Protein AF-Q8C7X7-F1 (afdb_monomer_lite)

Radius of gyration: 22.53 Å; chains: 1; bounding box: 58×44×64 Å

Secondary structure (DSSP, 8-state):
------S-HHHHHHHHTT-TTHHHHHHHHHHHHSSB--HHHHHHHHHHSPPPHHHHHHHHHHHTTSS-SBGGGHHHHHHHHHHHHHHHHHHHHHTTS--TTS-HHHHHHHHHHHHTT-PPPPTT---------------STTHHHHHHHHHHHHHHHHHTT--

pLDDT: mean 72.68, std 20.56, range [31.47, 93.62]

Organism: Mus musculus (NCBI:txid10090)

InterPro domains:
  IP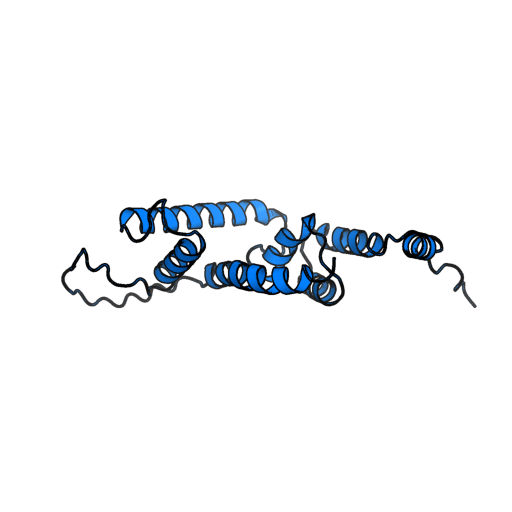R035969 Rab-GAP-TBC domain superfamily [SSF47923] (30-89)
  IPR039842 TBC1 domain family member 7 [PTHR13530] (1-134)
  IPR043039 TBC1 domain family member 7, domain 2 [G3DSA:1.10.8.680] (80-152)

Foldseek 3Di:
DDDPPPPPPPCVVCVVVVNPCPVLVVVVVVQVPDQFRPLVVLVVSVVVDPDDPVCVVVSLCDNLVQAHRGPVCRVVSVVVVVVLLVVLLVVCVVVPVDDPPDDPVVSLVQSVCVLCVNRDPDPVDPDDDDDDPPPPPPDPSCVSVVVCVVVVVVVVVVVVVPD

Sequence (163 aa):
MTDDSQRNFRSVYYEKVGFRGVEEKKSLEILLKDDRLDIEKLCTFSQRFPLPSMYRALVWKALLGILPPHHDTHSQVMAYRKDQYHDILHALTVVRFISDATPQAEVYLRMYQLESGKLPRSPSFPLVSDHSHLTFNSTPFLRITLCLLMCLQRRVWINCRSS

Structure (mmCIF, N/CA/C/O backbone):
data_AF-Q8C7X7-F1
#
_entry.id   AF-Q8C7X7-F1
#
loop_
_atom_site.group_PDB
_atom_site.id
_atom_site.type_symbol
_atom_site.label_atom_id
_atom_site.label_alt_id
_atom_site.label_comp_id
_atom_site.label_asym_id
_atom_site.label_entity_id
_atom_site.label_seq_id
_atom_site.pdbx_PDB_ins_code
_atom_site.Cartn_x
_atom_site.Cartn_y
_atom_site.Cartn_z
_atom_site.occupancy
_atom_site.B_iso_or_equiv
_atom_site.auth_seq_id
_atom_site.auth_comp_id
_atom_site.auth_asym_id
_atom_site.auth_atom_id
_atom_site.pdbx_PDB_model_num
ATOM 1 N N . MET A 1 1 ? 38.047 4.931 -31.686 1.00 38.97 1 MET A N 1
ATOM 2 C CA . MET A 1 1 ? 37.639 5.211 -30.294 1.00 38.97 1 MET A CA 1
ATOM 3 C C . MET A 1 1 ? 36.249 5.812 -30.360 1.00 38.97 1 MET A C 1
ATOM 5 O O . MET A 1 1 ? 36.069 6.837 -30.999 1.00 38.97 1 MET A O 1
ATOM 9 N N . THR A 1 2 ? 35.276 5.046 -29.890 1.00 40.16 2 THR A N 1
ATOM 10 C CA . THR A 1 2 ? 33.831 5.168 -30.119 1.00 40.16 2 THR A CA 1
ATOM 11 C C . THR A 1 2 ? 33.184 6.279 -29.290 1.00 40.16 2 THR A C 1
ATOM 13 O O . THR A 1 2 ? 33.282 6.259 -28.073 1.00 40.16 2 THR A O 1
ATOM 16 N N . ASP A 1 3 ? 32.539 7.206 -30.002 1.00 44.78 3 ASP A N 1
ATOM 17 C CA . ASP A 1 3 ? 31.307 7.950 -29.689 1.00 44.78 3 ASP A CA 1
ATOM 18 C C . ASP A 1 3 ? 30.912 8.160 -28.207 1.00 44.78 3 ASP A C 1
ATOM 20 O O . ASP A 1 3 ? 30.027 7.494 -27.681 1.00 44.78 3 ASP A O 1
ATOM 24 N N . ASP A 1 4 ? 31.507 9.168 -27.562 1.00 47.69 4 ASP A N 1
ATOM 25 C CA . ASP A 1 4 ? 31.011 9.772 -26.309 1.00 47.69 4 ASP A CA 1
ATOM 26 C C . ASP A 1 4 ? 30.093 10.996 -26.576 1.00 47.69 4 ASP A C 1
ATOM 28 O O . ASP A 1 4 ? 29.827 11.805 -25.681 1.00 47.69 4 ASP A O 1
ATOM 32 N N . SER A 1 5 ? 29.599 11.178 -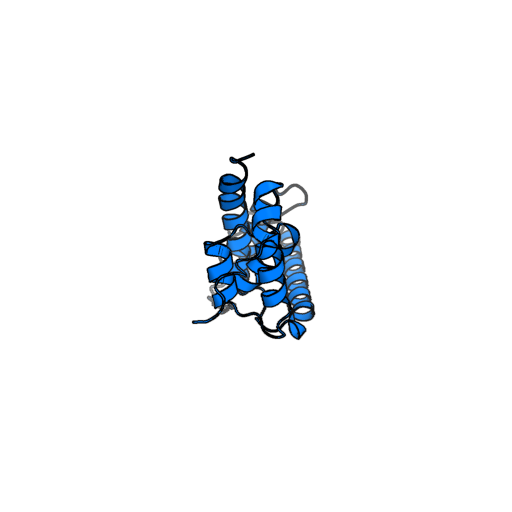27.812 1.00 50.97 5 SER A N 1
ATOM 33 C CA . SER A 1 5 ? 28.867 12.391 -28.228 1.00 50.97 5 SER A CA 1
ATOM 34 C C . SER A 1 5 ? 27.354 12.341 -27.960 1.00 50.97 5 SER A C 1
ATOM 36 O O . SER A 1 5 ? 26.652 13.341 -28.111 1.00 50.97 5 SER A O 1
ATOM 38 N N . GLN A 1 6 ? 26.830 11.208 -27.486 1.00 50.66 6 GLN A N 1
ATOM 39 C CA . GLN A 1 6 ? 25.411 11.034 -27.156 1.00 50.66 6 GLN A CA 1
ATOM 40 C C . GLN A 1 6 ? 25.102 11.071 -25.651 1.00 50.66 6 GLN A C 1
ATOM 42 O O . GLN A 1 6 ? 24.207 10.372 -25.173 1.00 50.66 6 GLN A O 1
ATOM 47 N N . ARG A 1 7 ? 25.755 11.932 -24.861 1.00 52.31 7 ARG A N 1
ATOM 48 C CA . ARG A 1 7 ? 25.170 12.323 -23.561 1.00 52.31 7 ARG A CA 1
ATOM 49 C C . ARG A 1 7 ? 23.948 13.208 -23.814 1.00 52.31 7 ARG A C 1
ATOM 51 O O . ARG A 1 7 ? 24.045 14.427 -23.806 1.00 52.31 7 ARG A O 1
ATOM 58 N N . ASN A 1 8 ? 22.829 12.547 -24.124 1.00 58.84 8 ASN A N 1
ATOM 59 C CA . ASN A 1 8 ? 21.456 13.036 -24.251 1.00 58.84 8 ASN A CA 1
ATOM 60 C C . ASN A 1 8 ? 21.324 14.572 -24.292 1.00 58.84 8 ASN A C 1
ATOM 62 O O . ASN A 1 8 ? 20.989 15.206 -23.297 1.00 58.84 8 ASN A O 1
ATOM 66 N N . PHE A 1 9 ? 21.448 15.187 -25.474 1.00 63.44 9 PHE A N 1
ATOM 67 C CA . PHE A 1 9 ? 21.027 16.587 -25.693 1.00 63.44 9 PHE A CA 1
ATOM 68 C C . PHE A 1 9 ? 19.622 16.869 -25.130 1.00 63.44 9 PHE A C 1
ATOM 70 O O . PHE A 1 9 ? 19.304 17.976 -24.697 1.00 63.44 9 PHE A O 1
ATOM 77 N N . ARG A 1 10 ? 18.787 15.825 -25.101 1.00 59.53 10 ARG A N 1
ATOM 78 C CA . ARG A 1 10 ? 17.443 15.828 -24.541 1.00 59.53 10 ARG A CA 1
ATOM 79 C C . ARG A 1 10 ? 17.408 15.978 -23.012 1.00 59.53 10 ARG A C 1
ATOM 81 O O . ARG A 1 10 ? 16.549 16.710 -22.526 1.00 59.53 10 ARG A O 1
ATOM 88 N N . SER A 1 11 ? 18.317 15.345 -22.266 1.00 59.97 11 SER A N 1
ATOM 89 C CA . SER A 1 11 ? 18.385 15.481 -20.802 1.00 59.97 11 SER A CA 1
ATOM 90 C C . SER A 1 11 ? 18.878 16.876 -20.416 1.00 59.97 11 SER A C 1
ATOM 92 O O . SER A 1 11 ? 18.266 17.530 -19.575 1.00 59.97 11 SER A O 1
ATOM 94 N N . VAL A 1 12 ? 19.878 17.394 -21.140 1.00 63.97 12 VAL A N 1
ATOM 95 C CA . VAL A 1 12 ? 20.395 18.767 -20.986 1.00 63.97 12 VAL A CA 1
ATOM 96 C C . VAL A 1 12 ? 19.312 19.815 -21.262 1.00 63.97 12 VAL A C 1
ATOM 98 O O . VAL A 1 12 ? 19.222 20.816 -20.551 1.00 63.97 12 VAL A O 1
ATOM 101 N N . TYR A 1 13 ? 18.468 19.601 -22.277 1.00 67.31 13 TYR A N 1
ATOM 102 C CA . TYR A 1 13 ? 17.327 20.479 -22.545 1.00 67.31 13 TYR A CA 1
ATOM 103 C C . TYR A 1 13 ? 16.321 20.457 -21.390 1.00 67.31 13 TYR A C 1
ATOM 105 O O . TYR A 1 13 ? 15.964 21.523 -20.895 1.00 67.31 13 TYR A O 1
ATOM 113 N N . TYR A 1 14 ? 15.910 19.276 -20.913 1.00 64.50 14 TYR A N 1
ATOM 114 C CA . TYR A 1 14 ? 14.966 19.167 -19.795 1.00 64.50 14 TYR A CA 1
ATOM 115 C C . TYR A 1 14 ? 15.504 19.755 -18.492 1.00 64.50 14 TYR A C 1
ATOM 117 O O . TYR A 1 14 ? 14.750 20.402 -17.767 1.00 64.50 14 TYR A O 1
ATOM 125 N N . GLU A 1 15 ? 16.799 19.614 -18.225 1.00 63.41 15 GLU A N 1
ATOM 126 C CA . GLU A 1 15 ? 17.441 20.234 -17.069 1.00 63.41 15 GLU A CA 1
ATOM 127 C C . GLU A 1 15 ? 17.454 21.768 -17.177 1.00 63.41 15 GLU A C 1
ATOM 129 O O . GLU A 1 15 ? 17.123 22.452 -16.204 1.00 63.41 15 GLU A O 1
ATOM 134 N N . LYS A 1 16 ? 17.739 22.312 -18.371 1.00 64.12 16 LYS A N 1
ATOM 135 C CA . LYS A 1 16 ? 17.687 23.759 -18.647 1.00 64.12 16 LYS A CA 1
ATOM 136 C C . LYS A 1 16 ? 16.272 24.335 -18.599 1.00 64.12 16 LYS A C 1
ATOM 138 O O . LYS A 1 16 ? 16.116 25.476 -18.176 1.00 64.12 16 LYS A O 1
ATOM 143 N N . VAL A 1 17 ? 15.252 23.574 -19.005 1.00 61.88 17 VAL A N 1
ATOM 144 C CA . VAL A 1 17 ? 13.843 24.013 -18.956 1.00 61.88 17 VAL A CA 1
ATOM 145 C C . VAL A 1 17 ? 13.138 23.680 -17.630 1.00 61.88 17 VAL A C 1
ATOM 147 O O . VAL A 1 17 ? 11.930 23.868 -17.521 1.00 61.88 17 VAL A O 1
ATOM 150 N N . GLY A 1 18 ? 13.868 23.201 -16.613 1.00 56.06 18 GLY A N 1
ATOM 151 C CA . GLY A 1 18 ? 13.346 22.983 -15.254 1.00 56.06 18 GLY A CA 1
ATOM 152 C C . GLY A 1 18 ? 12.628 21.645 -15.016 1.00 56.06 18 GLY A C 1
ATOM 153 O O . GLY A 1 18 ? 12.105 21.410 -13.930 1.00 56.06 18 GLY A O 1
ATOM 154 N N . PHE A 1 19 ? 12.635 20.728 -15.983 1.00 55.22 19 PHE A N 1
ATOM 155 C CA . PHE A 1 19 ? 12.025 19.398 -15.891 1.00 55.22 19 PHE A CA 1
ATOM 156 C C . PHE A 1 19 ? 13.023 18.332 -15.391 1.00 55.22 19 PHE A C 1
ATOM 158 O O . PHE A 1 19 ? 13.336 17.373 -16.095 1.00 55.22 19 PHE A O 1
ATOM 165 N N . ARG A 1 20 ? 13.492 18.454 -14.142 1.00 61.28 20 ARG A N 1
ATOM 166 C CA . ARG A 1 20 ? 14.436 17.513 -13.483 1.00 61.28 20 ARG A CA 1
ATOM 167 C C . ARG A 1 20 ? 13.803 16.184 -13.004 1.00 61.28 20 ARG A C 1
ATOM 169 O O . ARG A 1 20 ? 14.137 15.701 -11.934 1.00 61.28 20 ARG A O 1
ATOM 176 N N . GLY A 1 21 ? 12.802 15.665 -13.716 1.00 66.12 21 GLY A N 1
ATOM 177 C CA . GLY A 1 21 ? 11.983 14.528 -13.245 1.00 66.12 21 GLY A CA 1
ATOM 178 C C . GLY A 1 21 ? 11.506 13.557 -14.330 1.00 66.12 21 GLY A C 1
ATOM 179 O O . GLY A 1 21 ? 10.841 12.556 -14.042 1.00 66.12 21 GLY A O 1
ATOM 180 N N . VAL A 1 22 ? 11.748 13.889 -15.602 1.00 70.69 22 VAL A N 1
ATOM 181 C CA . VAL A 1 22 ? 11.149 13.181 -16.745 1.00 70.69 22 VAL A CA 1
ATOM 182 C C . VAL A 1 22 ? 11.839 11.842 -16.993 1.00 70.69 22 VAL A C 1
ATOM 184 O O . VAL A 1 22 ? 11.178 10.882 -17.393 1.00 70.69 22 VAL A O 1
ATOM 187 N N . GLU A 1 23 ? 13.144 11.752 -16.750 1.00 75.44 23 GLU A N 1
ATOM 188 C CA . GLU A 1 23 ? 13.901 10.509 -16.929 1.00 75.44 23 GLU A CA 1
ATOM 189 C C . GLU A 1 23 ? 13.715 9.567 -15.735 1.00 75.44 23 GLU A C 1
ATOM 191 O O . GLU A 1 23 ? 13.546 8.359 -15.923 1.00 75.44 23 GLU A O 1
ATOM 196 N N . GLU A 1 24 ? 13.615 10.111 -14.522 1.00 82.62 24 GLU A N 1
ATOM 197 C CA . GLU A 1 24 ? 13.322 9.365 -13.297 1.00 82.62 24 GLU A CA 1
ATOM 198 C C . GLU A 1 24 ? 11.943 8.708 -13.375 1.00 82.62 24 GLU A C 1
ATOM 200 O O . GLU A 1 24 ? 11.804 7.515 -13.093 1.00 82.62 24 GLU A O 1
ATOM 205 N N . LYS A 1 25 ? 10.923 9.455 -13.823 1.00 83.31 25 LYS A N 1
ATOM 206 C CA . LYS A 1 25 ? 9.570 8.916 -14.010 1.00 83.31 25 LYS A CA 1
ATOM 207 C C . LYS A 1 25 ? 9.556 7.759 -15.011 1.00 83.31 25 LYS A C 1
ATOM 209 O O . LYS A 1 25 ? 8.964 6.724 -14.718 1.00 83.31 25 LYS A O 1
ATOM 214 N N . LYS A 1 26 ? 10.217 7.912 -16.162 1.00 85.25 26 LYS A N 1
ATOM 215 C CA . LYS A 1 26 ? 10.295 6.851 -17.181 1.00 85.25 26 LYS A CA 1
ATOM 216 C C . LYS A 1 26 ? 11.019 5.615 -16.656 1.00 85.25 26 LYS A C 1
ATOM 218 O O . LYS A 1 26 ? 10.568 4.502 -16.893 1.00 85.25 26 LYS A O 1
ATOM 223 N N . SER A 1 27 ? 12.109 5.816 -15.920 1.00 85.81 27 SER A N 1
ATOM 224 C CA . SER A 1 27 ? 12.883 4.725 -15.320 1.00 85.81 27 SER A CA 1
ATOM 225 C C . SER A 1 27 ? 12.048 3.935 -14.310 1.00 85.81 27 SER A C 1
ATOM 227 O O . SER A 1 27 ? 12.063 2.707 -14.325 1.00 85.81 27 SER A O 1
ATOM 229 N N . LEU A 1 28 ? 11.256 4.624 -13.482 1.00 89.75 28 LEU A N 1
ATOM 230 C CA . LEU A 1 28 ? 10.316 3.974 -12.570 1.00 89.75 28 LEU A CA 1
ATOM 231 C C . LEU A 1 28 ? 9.204 3.228 -13.318 1.00 89.75 28 LEU A C 1
ATOM 233 O O . LEU A 1 28 ? 8.855 2.118 -12.938 1.00 89.75 28 LEU A O 1
ATOM 237 N N . GLU A 1 29 ? 8.653 3.809 -14.384 1.00 90.12 29 GLU A N 1
ATOM 238 C CA . GLU A 1 29 ? 7.622 3.154 -15.200 1.00 90.12 29 GLU A CA 1
ATOM 239 C C . GLU A 1 29 ? 8.120 1.872 -15.864 1.00 90.12 29 GLU A C 1
ATOM 241 O O . GLU A 1 29 ? 7.342 0.939 -16.018 1.00 90.12 29 GLU A O 1
ATOM 246 N N . ILE A 1 30 ? 9.401 1.805 -16.229 1.00 89.19 30 ILE A N 1
ATOM 247 C CA . ILE A 1 30 ? 10.016 0.575 -16.736 1.00 89.19 30 ILE A CA 1
ATOM 248 C C . ILE A 1 30 ? 10.035 -0.491 -15.633 1.00 89.19 30 ILE A C 1
ATOM 250 O O . ILE A 1 30 ? 9.541 -1.587 -15.862 1.00 89.19 30 ILE A O 1
ATOM 254 N N . LEU A 1 31 ? 10.491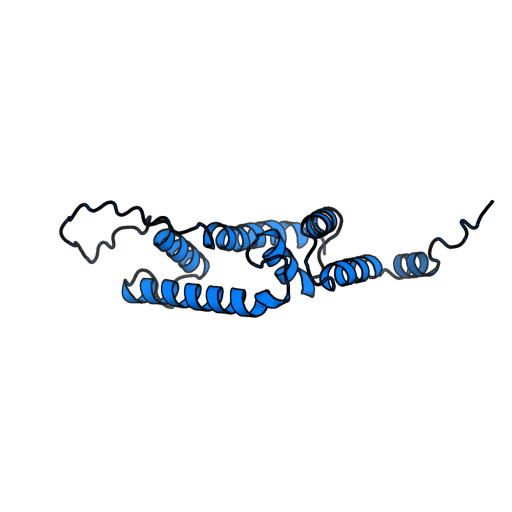 -0.150 -14.421 1.00 88.19 31 LEU A N 1
ATOM 255 C CA . LEU A 1 31 ? 10.506 -1.081 -13.279 1.00 88.19 31 LEU A CA 1
ATOM 256 C C . LEU A 1 31 ? 9.109 -1.576 -12.873 1.00 88.19 31 LEU A C 1
ATOM 258 O O . LEU A 1 31 ? 8.974 -2.669 -12.334 1.00 88.19 31 LEU A O 1
ATOM 262 N N . LEU A 1 32 ? 8.075 -0.757 -13.081 1.00 88.69 32 LEU A N 1
ATOM 263 C CA . LEU A 1 32 ? 6.691 -1.095 -12.736 1.00 88.69 32 LEU A CA 1
ATOM 264 C C . LEU A 1 32 ? 5.964 -1.898 -13.822 1.00 88.69 32 LEU A C 1
ATOM 266 O O . LEU A 1 32 ? 4.885 -2.417 -13.547 1.00 88.69 32 LEU A O 1
ATOM 270 N N . LYS A 1 33 ? 6.503 -1.957 -15.045 1.00 88.81 33 LYS A N 1
ATOM 271 C CA . LYS A 1 33 ? 5.925 -2.728 -16.157 1.00 88.81 33 LYS A CA 1
ATOM 272 C C . LYS A 1 33 ? 6.322 -4.200 -16.137 1.00 88.81 33 LYS A C 1
ATOM 274 O O . LYS A 1 33 ? 5.674 -4.982 -16.822 1.00 88.81 33 LYS A O 1
ATOM 279 N N . ASP A 1 34 ? 7.367 -4.557 -15.398 1.00 87.62 34 ASP A N 1
ATOM 280 C CA . ASP A 1 34 ? 7.798 -5.944 -15.266 1.00 87.62 34 ASP A CA 1
ATOM 281 C C . ASP A 1 34 ? 6.723 -6.778 -14.551 1.00 87.62 34 ASP A C 1
ATOM 283 O O . ASP A 1 34 ? 6.138 -6.344 -13.555 1.00 87.62 34 ASP A O 1
ATOM 287 N N . ASP A 1 35 ? 6.496 -8.009 -15.023 1.00 83.31 35 ASP A N 1
ATOM 288 C CA . ASP A 1 35 ? 5.472 -8.899 -14.456 1.00 83.31 35 ASP A CA 1
ATOM 289 C C . ASP A 1 35 ? 5.707 -9.196 -12.965 1.00 83.31 35 ASP A C 1
ATOM 291 O O . ASP A 1 35 ? 4.765 -9.420 -12.194 1.00 83.31 35 ASP A O 1
ATOM 295 N N . ARG A 1 36 ? 6.982 -9.195 -12.566 1.00 89.50 36 ARG A N 1
ATOM 296 C CA . ARG A 1 36 ? 7.444 -9.310 -11.186 1.00 89.50 36 ARG A CA 1
ATOM 297 C C . ARG A 1 36 ? 8.195 -8.045 -10.801 1.00 89.50 36 ARG A C 1
ATOM 299 O O . ARG A 1 36 ? 9.219 -7.726 -11.398 1.00 89.50 36 ARG A O 1
ATOM 306 N N . LEU A 1 37 ? 7.729 -7.381 -9.751 1.00 90.31 37 LEU A N 1
ATOM 307 C CA . LEU A 1 37 ? 8.372 -6.197 -9.202 1.00 90.31 37 LEU A CA 1
ATOM 308 C C . LEU A 1 37 ? 9.721 -6.547 -8.572 1.00 90.31 37 LEU A C 1
ATOM 310 O O . LEU A 1 37 ? 9.802 -7.309 -7.605 1.00 90.31 37 LEU A O 1
ATOM 314 N N . ASP A 1 38 ? 10.776 -5.921 -9.082 1.00 91.31 38 ASP A N 1
ATOM 315 C CA . ASP A 1 38 ? 12.111 -5.985 -8.501 1.00 91.31 38 ASP A CA 1
ATOM 316 C C . ASP A 1 38 ? 12.188 -5.062 -7.271 1.00 91.31 38 ASP A C 1
ATOM 318 O O . ASP A 1 38 ? 12.428 -3.852 -7.361 1.00 91.31 38 ASP A O 1
ATOM 322 N N . ILE A 1 39 ? 11.918 -5.645 -6.100 1.00 90.75 39 ILE A N 1
ATOM 323 C CA . ILE A 1 39 ? 11.857 -4.934 -4.816 1.00 90.75 39 ILE A CA 1
ATOM 324 C C . ILE A 1 39 ? 13.197 -4.260 -4.483 1.00 90.75 39 ILE A C 1
ATOM 326 O O . ILE A 1 39 ? 13.203 -3.152 -3.940 1.00 90.75 39 ILE A O 1
ATOM 330 N N . GLU A 1 40 ? 14.324 -4.880 -4.840 1.00 90.06 40 GLU A N 1
ATOM 331 C CA . GLU A 1 40 ? 15.657 -4.323 -4.595 1.00 90.06 40 GLU A CA 1
ATOM 332 C C . GLU A 1 40 ? 15.881 -3.066 -5.436 1.00 90.06 40 GLU A C 1
ATOM 334 O O . GLU A 1 40 ? 16.210 -2.008 -4.886 1.00 90.06 40 GLU A O 1
ATOM 339 N N . LYS A 1 41 ? 15.594 -3.126 -6.743 1.00 90.56 41 LYS A N 1
ATOM 340 C CA . LYS A 1 41 ? 15.695 -1.950 -7.623 1.00 90.56 41 LYS A CA 1
ATOM 341 C C . LYS A 1 41 ? 14.740 -0.834 -7.211 1.00 90.56 41 LYS A C 1
ATOM 343 O O . LYS A 1 41 ? 15.138 0.333 -7.216 1.00 90.56 41 LYS A O 1
ATOM 348 N N . LEU A 1 42 ? 13.508 -1.161 -6.812 1.00 90.31 42 LEU A N 1
ATOM 349 C CA . LEU A 1 42 ? 12.547 -0.174 -6.300 1.00 90.31 42 LEU A CA 1
ATOM 350 C C . LEU A 1 42 ? 13.032 0.481 -5.000 1.00 90.31 42 LEU A C 1
ATOM 352 O O . LEU A 1 42 ? 12.825 1.684 -4.801 1.00 90.31 42 LEU A O 1
ATOM 356 N N . CYS A 1 43 ? 13.701 -0.277 -4.129 1.00 91.69 43 CYS A N 1
ATOM 357 C CA . CYS A 1 43 ? 14.304 0.245 -2.908 1.00 91.69 43 CYS A CA 1
ATOM 358 C C . CYS A 1 43 ? 15.451 1.210 -3.239 1.00 91.69 43 CYS A C 1
ATOM 360 O O . CYS A 1 43 ? 15.435 2.356 -2.782 1.00 91.69 43 CYS A O 1
ATOM 362 N N . THR A 1 44 ? 16.387 0.807 -4.106 1.00 89.62 44 THR A N 1
ATOM 363 C CA . THR A 1 44 ? 17.490 1.668 -4.568 1.00 89.62 44 THR A CA 1
ATOM 364 C C . THR A 1 44 ? 16.975 2.935 -5.253 1.00 89.62 44 THR A C 1
ATOM 366 O O . THR A 1 44 ? 17.477 4.029 -4.988 1.00 89.62 44 THR A O 1
ATOM 369 N N . PHE A 1 45 ? 15.938 2.821 -6.088 1.00 89.56 45 PHE A N 1
ATOM 370 C CA . PHE A 1 45 ? 15.295 3.970 -6.724 1.00 89.56 45 PHE A CA 1
ATOM 371 C C . PHE A 1 45 ? 14.704 4.925 -5.679 1.00 89.56 45 PHE A C 1
ATOM 373 O O . PHE A 1 45 ? 14.965 6.123 -5.729 1.00 89.56 45 PHE A O 1
ATOM 380 N N . SER A 1 46 ? 13.976 4.397 -4.690 1.00 90.31 46 SER A N 1
ATOM 381 C CA . SER A 1 46 ? 13.336 5.188 -3.624 1.00 90.31 46 SER A CA 1
ATOM 382 C C . SER A 1 46 ? 14.328 5.857 -2.667 1.00 90.31 46 SER A C 1
ATOM 384 O O . SER A 1 46 ? 13.967 6.812 -1.978 1.00 90.31 46 SER A O 1
ATOM 386 N N . GLN A 1 47 ? 15.556 5.340 -2.580 1.00 87.50 47 GLN A N 1
ATOM 387 C CA . GLN A 1 47 ? 16.651 5.955 -1.825 1.00 87.50 47 GLN A CA 1
ATOM 388 C C . GLN A 1 47 ? 17.327 7.084 -2.611 1.00 87.50 47 GLN A C 1
ATOM 390 O O . GLN A 1 47 ? 17.767 8.060 -2.010 1.00 87.50 47 GLN A O 1
ATOM 395 N N . ARG A 1 48 ? 17.415 6.952 -3.940 1.00 85.44 48 ARG A N 1
ATOM 396 C CA . ARG A 1 48 ? 18.100 7.912 -4.817 1.00 85.44 48 ARG A CA 1
ATOM 397 C C . ARG A 1 48 ? 17.214 9.064 -5.277 1.00 85.44 48 ARG A C 1
ATOM 399 O O . ARG A 1 48 ? 17.706 10.179 -5.411 1.00 85.44 48 ARG A O 1
ATOM 406 N N . PHE A 1 49 ? 15.935 8.798 -5.523 1.00 86.25 49 PHE A N 1
ATOM 407 C CA . PHE A 1 49 ? 15.026 9.741 -6.166 1.00 86.25 49 PHE A CA 1
ATOM 408 C C . PHE A 1 49 ? 13.707 9.877 -5.397 1.00 86.25 49 PHE A C 1
ATOM 410 O O . PHE A 1 49 ? 13.204 8.900 -4.829 1.00 86.25 49 PHE A O 1
ATOM 417 N N . PRO A 1 50 ? 13.089 11.072 -5.396 1.00 85.25 50 PRO A N 1
ATOM 418 C CA . PRO A 1 50 ? 11.747 11.234 -4.863 1.00 85.25 50 PRO A CA 1
ATOM 419 C C . PRO A 1 50 ? 10.736 10.483 -5.739 1.00 85.25 50 PRO A C 1
ATOM 421 O O . PRO A 1 50 ? 10.669 10.666 -6.953 1.00 85.25 50 PRO A O 1
ATOM 424 N N . LEU A 1 51 ? 9.898 9.653 -5.114 1.00 86.69 51 LEU A N 1
ATOM 425 C CA . LEU A 1 51 ? 8.847 8.929 -5.831 1.00 86.69 51 LEU A CA 1
ATOM 426 C C . LEU A 1 51 ? 7.787 9.898 -6.381 1.00 86.69 51 LEU A C 1
ATOM 428 O O . LEU A 1 51 ? 7.280 10.714 -5.602 1.00 86.69 51 LEU A O 1
ATOM 432 N N . PRO A 1 52 ? 7.371 9.778 -7.656 1.00 88.44 52 PRO A N 1
ATOM 433 C CA . PRO A 1 52 ? 6.231 10.514 -8.194 1.00 88.44 52 PRO A CA 1
ATOM 434 C C . PRO A 1 52 ? 4.952 10.242 -7.393 1.00 88.44 52 PRO A C 1
ATOM 436 O O . PRO A 1 52 ? 4.673 9.098 -7.024 1.00 88.44 52 PRO A O 1
ATOM 439 N N . SER A 1 53 ? 4.136 11.275 -7.158 1.00 86.00 53 SER A N 1
ATOM 440 C CA . SER A 1 53 ? 2.940 11.168 -6.304 1.00 86.00 53 SER A CA 1
ATOM 441 C C . SER A 1 53 ? 1.956 10.083 -6.746 1.00 86.00 53 SER A C 1
ATOM 443 O O . SER A 1 53 ? 1.419 9.385 -5.892 1.00 86.00 53 SER A O 1
ATOM 445 N N . MET A 1 54 ? 1.791 9.879 -8.057 1.00 88.75 54 MET A N 1
ATOM 446 C CA . MET A 1 54 ? 0.921 8.835 -8.616 1.00 88.75 54 MET A CA 1
ATOM 447 C C . MET A 1 54 ? 1.370 7.403 -8.273 1.00 88.75 54 MET A C 1
ATOM 449 O O . MET A 1 54 ? 0.531 6.534 -8.059 1.00 88.75 54 MET A O 1
ATOM 453 N N . TYR A 1 55 ? 2.681 7.152 -8.171 1.00 89.88 55 TYR A N 1
ATOM 454 C CA . TYR A 1 55 ? 3.236 5.812 -7.935 1.00 89.88 55 TYR A CA 1
ATOM 455 C C . TYR A 1 55 ? 3.590 5.556 -6.470 1.00 89.88 55 TYR A C 1
ATOM 457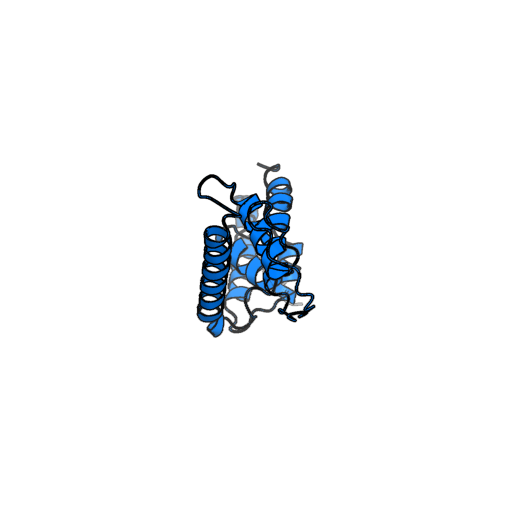 O O . TYR A 1 55 ? 3.806 4.410 -6.077 1.00 89.88 55 TYR A O 1
ATOM 465 N N . ARG A 1 56 ? 3.616 6.601 -5.634 1.00 90.19 56 ARG A N 1
ATOM 466 C CA . ARG A 1 56 ? 4.051 6.516 -4.233 1.00 90.19 56 ARG A CA 1
ATOM 467 C C . ARG A 1 56 ? 3.291 5.449 -3.442 1.00 90.19 56 ARG A C 1
ATOM 469 O O . ARG A 1 56 ? 3.915 4.648 -2.755 1.00 90.19 56 ARG A O 1
ATOM 476 N N . ALA A 1 57 ? 1.964 5.400 -3.575 1.00 89.12 57 ALA A N 1
ATOM 477 C CA . ALA A 1 57 ? 1.143 4.413 -2.876 1.00 89.12 57 ALA A CA 1
ATOM 478 C C . ALA A 1 57 ? 1.418 2.975 -3.349 1.00 89.12 57 ALA A C 1
ATOM 480 O O . ALA A 1 57 ? 1.469 2.063 -2.530 1.00 89.12 57 ALA A O 1
ATOM 481 N N . LEU A 1 58 ? 1.609 2.760 -4.654 1.00 90.00 58 LEU A N 1
ATOM 482 C CA . LEU A 1 58 ? 1.905 1.437 -5.209 1.00 90.00 58 LEU A CA 1
ATOM 483 C C . LEU A 1 58 ? 3.275 0.936 -4.739 1.00 90.00 58 LEU A C 1
ATOM 485 O O . LEU A 1 58 ? 3.370 -0.154 -4.178 1.00 90.00 58 LEU A O 1
ATOM 489 N N . VAL A 1 59 ? 4.309 1.765 -4.897 1.00 91.50 59 VAL A N 1
ATOM 490 C CA . VAL A 1 59 ? 5.688 1.419 -4.529 1.00 91.50 59 VAL A CA 1
ATOM 491 C C . VAL A 1 59 ? 5.796 1.143 -3.032 1.00 91.50 59 VAL A C 1
ATOM 493 O O . VAL A 1 59 ? 6.411 0.158 -2.640 1.00 91.50 59 VAL A O 1
ATOM 496 N N . TRP A 1 60 ? 5.160 1.948 -2.176 1.00 92.25 60 TRP A N 1
ATOM 497 C CA . TRP A 1 60 ? 5.198 1.697 -0.732 1.00 92.25 60 TRP A CA 1
ATOM 498 C C . TRP A 1 60 ? 4.438 0.439 -0.332 1.00 92.25 60 TRP A C 1
ATOM 500 O O . TRP A 1 60 ? 4.920 -0.290 0.528 1.00 92.25 60 TRP A O 1
ATOM 510 N N . LYS A 1 61 ? 3.309 0.125 -0.977 1.00 89.19 61 LYS A N 1
ATOM 511 C CA . LYS A 1 61 ? 2.628 -1.156 -0.747 1.00 89.19 61 LYS A CA 1
ATOM 512 C C . LYS A 1 61 ? 3.515 -2.354 -1.108 1.00 89.19 61 LYS A C 1
ATOM 514 O O . LYS A 1 61 ? 3.515 -3.330 -0.363 1.00 89.19 61 LYS A O 1
ATOM 519 N N . ALA A 1 62 ? 4.279 -2.274 -2.198 1.00 90.19 62 ALA A N 1
ATOM 520 C CA . ALA A 1 62 ? 5.213 -3.329 -2.597 1.00 90.19 62 ALA A CA 1
ATOM 521 C C . ALA A 1 62 ? 6.421 -3.429 -1.645 1.00 90.19 62 ALA A C 1
ATOM 523 O O . ALA A 1 62 ? 6.690 -4.499 -1.111 1.00 90.19 62 ALA A O 1
ATOM 524 N N . LEU A 1 63 ? 7.101 -2.311 -1.355 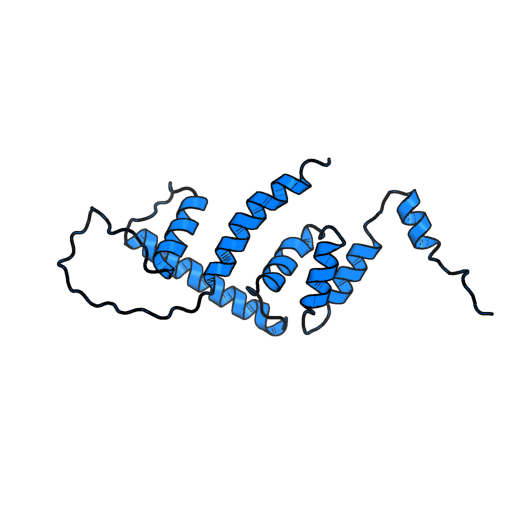1.00 89.38 63 LEU A N 1
ATOM 525 C CA . LEU A 1 63 ? 8.279 -2.278 -0.470 1.00 89.38 63 LEU A CA 1
ATOM 526 C C . LEU A 1 63 ? 7.975 -2.732 0.960 1.00 89.38 63 LEU A C 1
ATOM 528 O O . LEU A 1 63 ? 8.838 -3.285 1.634 1.00 89.38 63 LEU A O 1
ATOM 532 N N . LEU A 1 64 ? 6.759 -2.475 1.433 1.00 86.94 64 LEU A N 1
ATOM 533 C CA . LEU A 1 64 ? 6.324 -2.899 2.756 1.00 86.94 64 LEU A CA 1
ATOM 534 C C . LEU A 1 64 ? 5.872 -4.368 2.779 1.00 86.94 64 LEU A C 1
ATOM 536 O O . LEU A 1 64 ? 5.690 -4.914 3.857 1.00 86.94 64 LEU A O 1
ATOM 540 N N . GLY A 1 65 ? 5.722 -5.028 1.626 1.00 86.38 65 GLY A N 1
ATOM 541 C CA . GLY A 1 65 ? 5.251 -6.415 1.544 1.00 86.38 65 GLY A CA 1
ATOM 542 C C . GLY A 1 65 ? 3.736 -6.562 1.718 1.00 86.38 65 GLY A C 1
ATOM 543 O O . GLY A 1 65 ? 3.246 -7.634 2.065 1.00 86.38 65 GLY A O 1
ATOM 544 N N . ILE A 1 66 ? 2.978 -5.483 1.498 1.00 86.12 66 ILE A N 1
ATOM 545 C CA . ILE A 1 66 ? 1.505 -5.512 1.488 1.00 86.12 66 ILE A CA 1
ATOM 546 C C . ILE A 1 66 ? 1.013 -6.141 0.189 1.00 86.12 66 ILE A C 1
ATOM 548 O O . ILE A 1 66 ? 0.058 -6.916 0.202 1.00 86.12 66 ILE A O 1
ATOM 552 N N . LEU A 1 67 ? 1.670 -5.786 -0.916 1.00 87.50 67 LEU A N 1
ATOM 553 C CA . LEU A 1 67 ? 1.469 -6.400 -2.218 1.00 87.50 67 LEU A CA 1
ATOM 554 C C . LEU A 1 67 ? 2.606 -7.384 -2.503 1.00 87.50 67 LEU A C 1
ATOM 556 O O . LEU A 1 67 ? 3.765 -7.052 -2.239 1.00 87.50 67 LEU A O 1
ATOM 560 N N . PRO A 1 68 ? 2.296 -8.567 -3.054 1.00 88.12 68 PRO A N 1
ATOM 561 C CA . PRO A 1 68 ? 3.317 -9.485 -3.532 1.00 88.12 68 PRO A CA 1
ATOM 562 C C . PRO A 1 68 ? 4.065 -8.887 -4.738 1.00 88.12 68 PRO A C 1
ATOM 564 O O . PRO A 1 68 ? 3.559 -7.970 -5.391 1.00 88.12 68 PRO A O 1
ATOM 567 N N . PRO A 1 69 ? 5.259 -9.404 -5.078 1.00 88.75 69 PRO A N 1
ATOM 568 C CA . PRO A 1 69 ? 5.998 -8.944 -6.252 1.00 88.75 69 PRO A CA 1
ATOM 569 C C . PRO A 1 69 ? 5.240 -9.155 -7.569 1.00 88.75 69 PRO A C 1
ATOM 571 O O . PRO A 1 69 ? 5.429 -8.391 -8.508 1.00 88.75 69 PRO A O 1
ATOM 574 N N . HIS A 1 70 ? 4.379 -10.167 -7.648 1.00 90.94 70 HIS A N 1
ATOM 575 C CA . HIS A 1 70 ? 3.661 -10.537 -8.867 1.00 90.94 70 HIS A CA 1
ATOM 576 C C . HIS A 1 70 ? 2.394 -9.695 -9.036 1.00 90.94 70 HIS A C 1
ATOM 578 O O . HIS A 1 70 ? 1.541 -9.672 -8.147 1.00 90.94 70 HIS A O 1
ATOM 584 N N . HIS A 1 71 ? 2.279 -8.990 -10.162 1.00 86.50 71 HIS A N 1
ATOM 585 C CA . HIS A 1 71 ? 1.204 -8.017 -10.399 1.00 86.50 71 HIS A CA 1
ATOM 586 C C . HIS A 1 71 ? -0.189 -8.649 -10.556 1.00 86.50 71 HIS A C 1
ATOM 588 O O . HIS A 1 71 ? -1.194 -8.056 -10.165 1.00 86.50 71 HIS A O 1
ATOM 594 N N . ASP A 1 72 ? -0.243 -9.857 -11.111 1.00 88.50 72 ASP A N 1
ATOM 595 C CA . ASP A 1 72 ? -1.446 -10.651 -11.372 1.00 88.50 72 ASP A CA 1
ATOM 596 C C . ASP A 1 72 ? -2.298 -10.864 -10.112 1.00 88.50 72 ASP A C 1
ATOM 598 O O . ASP A 1 72 ? -3.528 -10.808 -10.149 1.00 88.50 72 ASP A O 1
ATOM 602 N N . THR A 1 73 ? -1.639 -11.022 -8.967 1.00 89.00 73 THR A N 1
ATOM 603 C CA . THR A 1 73 ? -2.282 -11.272 -7.671 1.00 89.00 73 THR A CA 1
ATOM 604 C C . THR A 1 73 ? -2.645 -10.001 -6.900 1.00 89.00 73 THR A C 1
ATOM 606 O O . THR A 1 73 ? -3.300 -10.082 -5.857 1.00 89.00 73 THR A O 1
ATOM 609 N N . HIS A 1 74 ? -2.275 -8.806 -7.380 1.00 90.38 74 HIS A N 1
ATOM 610 C CA . HIS A 1 74 ? -2.493 -7.557 -6.633 1.00 90.38 74 HIS A CA 1
ATOM 611 C C . HIS A 1 74 ? -3.968 -7.281 -6.360 1.00 90.38 74 HIS A C 1
ATOM 613 O O . HIS A 1 74 ? -4.316 -6.874 -5.252 1.00 90.38 74 HIS A O 1
ATOM 619 N N . SER A 1 75 ? -4.839 -7.502 -7.346 1.00 90.25 75 SER A N 1
ATOM 620 C CA . SER A 1 75 ? -6.282 -7.268 -7.211 1.00 90.25 75 SER A CA 1
ATOM 621 C C . SER A 1 75 ? -6.893 -8.159 -6.128 1.00 90.25 75 SER A C 1
ATOM 623 O O . SER A 1 75 ? -7.607 -7.671 -5.251 1.00 90.25 75 SER A O 1
ATOM 625 N N . GLN A 1 76 ? -6.541 -9.444 -6.142 1.00 90.44 76 GLN A N 1
ATOM 626 C CA . GLN A 1 76 ? -7.034 -10.438 -5.198 1.00 90.44 76 GLN A CA 1
ATOM 627 C C . GLN A 1 76 ? -6.509 -10.182 -3.781 1.00 90.44 76 GLN A C 1
ATOM 629 O O . GLN A 1 76 ? -7.286 -10.162 -2.828 1.00 90.44 76 GLN A O 1
ATOM 634 N N . VAL A 1 77 ? -5.210 -9.907 -3.632 1.00 89.38 77 VAL A N 1
ATOM 635 C CA . VAL A 1 77 ? -4.628 -9.568 -2.325 1.00 89.38 77 VAL A CA 1
ATOM 636 C C . VAL A 1 77 ? -5.271 -8.302 -1.758 1.00 89.38 77 VAL A C 1
ATOM 638 O O . VAL A 1 77 ? -5.596 -8.262 -0.573 1.00 89.38 77 VAL A O 1
ATOM 641 N N . MET A 1 78 ? -5.519 -7.282 -2.584 1.00 88.44 78 MET A N 1
ATOM 642 C CA . MET A 1 78 ? -6.208 -6.069 -2.132 1.00 88.44 78 MET A CA 1
ATOM 643 C C . MET A 1 78 ? -7.661 -6.324 -1.723 1.00 88.44 78 MET A C 1
ATOM 645 O O . MET A 1 78 ? -8.121 -5.678 -0.782 1.00 88.44 78 MET A O 1
ATOM 649 N N . ALA A 1 79 ? -8.363 -7.249 -2.382 1.00 90.56 79 ALA A N 1
ATOM 650 C CA . ALA A 1 79 ? -9.708 -7.654 -1.980 1.00 90.56 79 ALA A CA 1
ATOM 651 C C . ALA A 1 79 ? -9.689 -8.288 -0.581 1.00 90.56 79 ALA A C 1
ATOM 653 O O . ALA A 1 79 ? -10.345 -7.775 0.320 1.00 90.56 79 ALA A O 1
ATOM 654 N N . TYR A 1 80 ? -8.820 -9.277 -0.343 1.00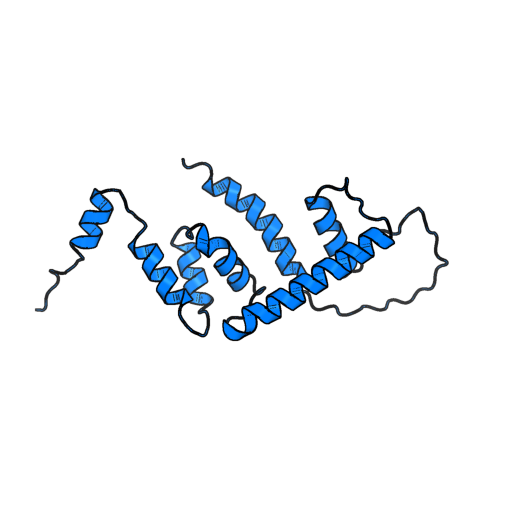 88.94 80 TYR A N 1
ATOM 655 C CA . TYR A 1 80 ? -8.692 -9.901 0.982 1.00 88.94 80 TYR A CA 1
ATOM 656 C C . TYR A 1 80 ? -8.306 -8.907 2.082 1.00 88.94 80 TYR A C 1
ATOM 658 O O . TYR A 1 80 ? -8.817 -8.973 3.197 1.00 88.94 80 TYR A O 1
ATOM 666 N N . ARG A 1 81 ? -7.427 -7.945 1.778 1.00 87.81 81 ARG A N 1
ATOM 667 C CA . ARG A 1 81 ? -7.061 -6.877 2.724 1.00 87.81 81 ARG A CA 1
ATOM 668 C C . ARG A 1 81 ? -8.234 -5.964 3.048 1.00 87.81 81 ARG A C 1
ATOM 670 O O . ARG A 1 81 ? -8.346 -5.498 4.181 1.00 87.81 81 ARG A O 1
ATOM 677 N N . LYS A 1 82 ? -9.071 -5.679 2.053 1.00 89.31 82 LYS A N 1
ATOM 678 C CA . LYS A 1 82 ? -10.275 -4.878 2.237 1.00 89.31 82 LYS A CA 1
ATOM 679 C C . LYS A 1 82 ? -11.264 -5.623 3.125 1.00 89.31 82 LYS A C 1
ATOM 681 O O . LYS A 1 82 ? -11.768 -5.010 4.059 1.00 89.31 82 LYS A O 1
ATOM 686 N N . ASP A 1 83 ? -11.492 -6.905 2.887 1.00 89.94 83 ASP A N 1
ATOM 687 C CA . ASP A 1 83 ? -12.424 -7.703 3.690 1.00 89.94 83 ASP A CA 1
ATOM 688 C C . ASP A 1 83 ? -11.941 -7.801 5.144 1.00 89.94 83 ASP A C 1
ATOM 690 O O . ASP A 1 83 ? -12.666 -7.408 6.055 1.00 89.94 83 ASP A O 1
ATOM 694 N N . GLN A 1 84 ? -10.655 -8.117 5.354 1.00 87.31 84 GLN A N 1
ATOM 695 C CA . GLN A 1 84 ? -10.021 -8.115 6.680 1.00 87.31 84 GLN A CA 1
ATOM 696 C C . GLN A 1 84 ? -10.212 -6.778 7.419 1.00 87.31 84 GLN A C 1
ATOM 698 O O . GLN A 1 84 ? -10.495 -6.756 8.615 1.00 87.31 84 GLN A O 1
ATOM 703 N N . TYR A 1 85 ? -10.067 -5.647 6.720 1.00 90.25 85 TYR A N 1
ATOM 704 C CA . TYR A 1 85 ? -10.298 -4.329 7.314 1.00 90.25 85 TYR A CA 1
ATOM 705 C C . TYR A 1 85 ? -11.745 -4.155 7.796 1.00 90.25 85 TYR A C 1
ATOM 707 O O . TYR A 1 85 ? -11.954 -3.659 8.905 1.00 90.25 85 TYR A O 1
ATOM 715 N N . HIS A 1 86 ? -12.732 -4.560 6.991 1.00 91.38 86 HIS A N 1
ATOM 716 C CA . HIS A 1 86 ? -14.146 -4.424 7.349 1.00 91.38 86 HIS A CA 1
ATOM 717 C C . HIS A 1 86 ? -14.529 -5.355 8.499 1.00 91.38 86 HIS A C 1
ATOM 719 O O . HIS A 1 86 ? -15.247 -4.916 9.395 1.00 91.38 86 HIS A O 1
ATOM 725 N N . ASP A 1 87 ? -14.002 -6.578 8.531 1.00 89.44 87 ASP A N 1
ATOM 726 C CA . ASP A 1 87 ? -14.265 -7.537 9.608 1.00 89.44 87 ASP A CA 1
ATOM 727 C C . ASP A 1 87 ? -13.784 -7.004 10.965 1.00 89.44 87 ASP A C 1
ATOM 729 O O . ASP A 1 87 ? -14.526 -7.004 11.950 1.00 89.44 87 ASP A O 1
ATOM 733 N N . ILE A 1 88 ? -12.556 -6.478 11.015 1.00 89.25 88 ILE A N 1
ATOM 734 C CA . ILE A 1 88 ? -11.967 -5.919 12.241 1.00 89.25 88 ILE A CA 1
ATOM 735 C C . ILE A 1 88 ? -12.692 -4.633 12.648 1.00 89.25 88 ILE A C 1
ATOM 737 O O . ILE A 1 88 ? -12.979 -4.437 13.832 1.00 89.25 88 ILE A O 1
ATOM 741 N N . LEU A 1 89 ? -12.996 -3.755 11.684 1.00 91.62 89 LEU A N 1
ATOM 742 C CA . LEU A 1 89 ? -13.754 -2.530 11.941 1.00 91.62 89 LEU A CA 1
ATOM 743 C C . LEU A 1 89 ? -15.114 -2.871 12.553 1.00 91.62 89 LEU A C 1
ATOM 745 O O . LEU A 1 89 ? -15.467 -2.344 13.606 1.00 91.62 89 LEU A O 1
ATOM 749 N N . HIS A 1 90 ? -15.838 -3.799 11.929 1.00 93.00 90 HIS A N 1
ATOM 750 C CA . HIS A 1 90 ? -17.150 -4.226 12.383 1.00 93.00 90 HIS A CA 1
ATOM 751 C C . HIS A 1 90 ? -17.087 -4.850 13.779 1.00 93.00 90 HIS A C 1
ATOM 753 O O . HIS A 1 90 ? -17.879 -4.471 14.644 1.00 93.00 90 HIS A O 1
ATOM 759 N N . ALA A 1 91 ? -16.115 -5.732 14.036 1.00 90.88 91 ALA A N 1
ATOM 760 C CA . ALA A 1 91 ? -15.913 -6.325 15.353 1.00 90.88 91 ALA A CA 1
ATOM 761 C C . ALA A 1 91 ? -15.734 -5.247 16.433 1.00 90.88 91 ALA A C 1
ATOM 763 O O . ALA A 1 91 ? -16.430 -5.283 17.448 1.00 90.88 91 ALA A O 1
ATOM 764 N N . LEU A 1 92 ? -14.871 -4.251 16.195 1.00 90.56 92 LEU A N 1
ATOM 765 C CA . LEU A 1 92 ? -14.640 -3.137 17.124 1.00 90.56 92 LEU A CA 1
ATOM 766 C C . LEU A 1 92 ? -15.889 -2.280 17.363 1.00 90.56 92 LEU A C 1
ATOM 768 O O . LEU A 1 92 ? -16.102 -1.822 18.490 1.00 90.56 92 LEU A O 1
ATOM 772 N N . THR A 1 93 ? -16.714 -2.073 16.336 1.00 91.25 93 THR A N 1
ATOM 773 C CA . THR A 1 93 ? -17.999 -1.373 16.466 1.00 91.25 93 THR A CA 1
ATOM 774 C C . THR A 1 93 ? -18.985 -2.185 17.311 1.00 91.25 93 THR A C 1
ATOM 776 O O . THR A 1 93 ? -19.609 -1.635 18.220 1.00 91.25 93 THR A O 1
ATOM 779 N N . VAL A 1 94 ? -19.090 -3.500 17.083 1.00 90.69 94 VAL A N 1
ATOM 780 C CA . VAL A 1 94 ? -19.982 -4.400 17.841 1.00 90.69 94 VAL A CA 1
ATOM 781 C C . VAL A 1 94 ? -19.582 -4.465 19.315 1.00 90.69 94 VAL A C 1
ATOM 783 O O . VAL A 1 94 ? -20.444 -4.355 20.188 1.00 90.69 94 VAL A O 1
ATOM 786 N N . VAL A 1 95 ? -18.280 -4.561 19.610 1.00 87.88 95 VAL A N 1
ATOM 787 C CA . VAL A 1 95 ? -17.770 -4.538 20.993 1.00 87.88 95 VAL A CA 1
ATOM 788 C C . VAL A 1 95 ? -17.702 -3.129 21.600 1.00 87.88 95 VAL A C 1
ATOM 790 O O . VAL A 1 95 ? -17.270 -2.975 22.742 1.00 87.88 95 VAL A O 1
ATOM 793 N N . ARG A 1 96 ? -18.161 -2.103 20.866 1.00 87.38 96 ARG A N 1
ATOM 794 C CA . ARG A 1 96 ? -18.260 -0.695 21.293 1.00 87.38 96 ARG A CA 1
ATOM 795 C C . ARG A 1 96 ? -16.926 -0.059 21.702 1.00 87.38 96 ARG A C 1
ATOM 797 O O . ARG A 1 96 ? -16.898 0.834 22.545 1.00 87.38 96 ARG A O 1
ATOM 804 N N . PHE A 1 97 ? -15.824 -0.498 21.095 1.00 85.75 97 PHE A N 1
ATOM 805 C CA . PHE A 1 97 ? -14.505 0.125 21.277 1.00 85.75 97 PHE A CA 1
ATOM 806 C C . PHE A 1 97 ? -14.299 1.358 20.400 1.00 85.75 97 PHE A C 1
ATOM 808 O O . PHE A 1 97 ? -13.423 2.170 20.694 1.00 85.75 97 PHE A O 1
ATOM 815 N N . ILE A 1 98 ? -15.075 1.481 19.324 1.00 90.62 98 ILE A N 1
ATOM 816 C CA . ILE A 1 98 ? -15.051 2.617 18.403 1.00 90.62 98 ILE A CA 1
ATOM 817 C C . ILE A 1 98 ? -16.480 3.066 18.092 1.00 90.62 98 ILE A C 1
ATOM 819 O O . ILE A 1 98 ? -17.424 2.276 18.166 1.00 90.62 98 ILE A O 1
ATOM 823 N N . SER A 1 99 ? -16.624 4.332 17.721 1.00 90.50 99 SER A N 1
ATOM 824 C CA . SER A 1 99 ? -17.849 4.931 17.195 1.00 90.50 99 SER A CA 1
ATOM 825 C C . SER A 1 99 ? -17.518 5.824 16.000 1.00 90.50 99 SER A C 1
ATOM 827 O O . SER A 1 99 ? -16.348 6.086 15.719 1.00 90.50 99 SER A O 1
ATOM 829 N N . ASP A 1 100 ? -18.540 6.350 15.328 1.00 90.31 100 ASP A N 1
ATOM 830 C CA . ASP A 1 100 ? -18.359 7.268 14.192 1.00 90.31 100 ASP A CA 1
ATOM 831 C C . ASP A 1 100 ? -17.657 8.584 14.584 1.00 90.31 100 ASP A C 1
ATOM 833 O O . ASP A 1 100 ? -17.135 9.298 13.732 1.00 90.31 100 ASP A O 1
ATOM 837 N N . ALA A 1 101 ? -17.612 8.901 15.884 1.00 92.69 101 ALA A N 1
ATOM 838 C CA . ALA A 1 101 ? -16.892 10.053 16.422 1.00 92.69 101 ALA A CA 1
ATOM 839 C C . ALA A 1 101 ? -15.411 9.757 16.728 1.00 92.69 101 ALA A C 1
ATOM 841 O O . ALA A 1 101 ? -14.651 10.679 17.031 1.00 92.69 101 ALA A O 1
ATOM 842 N N . THR A 1 102 ? -14.985 8.489 16.697 1.00 90.31 102 THR A N 1
ATOM 843 C CA . THR A 1 102 ? -13.606 8.105 17.013 1.00 90.31 102 THR A CA 1
ATOM 844 C C . THR A 1 102 ? -12.656 8.567 15.900 1.00 90.31 102 THR A C 1
ATOM 846 O O . THR A 1 102 ? -12.866 8.224 14.736 1.00 90.31 102 THR A O 1
ATOM 849 N N . PRO A 1 103 ? -11.572 9.302 16.216 1.00 93.62 103 PRO A N 1
ATOM 850 C CA . PRO A 1 103 ? -10.600 9.714 15.212 1.00 93.62 103 PRO A CA 1
ATOM 851 C C . PRO A 1 103 ? -9.985 8.511 14.492 1.00 93.62 103 PRO A C 1
ATOM 853 O O . PRO A 1 103 ? -9.595 7.529 15.124 1.00 93.62 103 PRO A O 1
ATOM 856 N N . GLN A 1 104 ? -9.795 8.619 13.176 1.00 88.50 104 GLN A N 1
ATOM 857 C CA . GLN A 1 104 ? -9.295 7.514 12.348 1.00 88.50 104 GLN A CA 1
ATOM 858 C C . GLN A 1 104 ? -7.964 6.921 12.854 1.00 88.50 104 GLN A C 1
ATOM 860 O O . GLN A 1 104 ? -7.744 5.714 12.786 1.00 88.50 104 GLN A O 1
ATOM 865 N N . ALA A 1 105 ? -7.072 7.758 13.393 1.00 88.94 105 ALA A N 1
ATOM 866 C CA . ALA A 1 105 ? -5.811 7.299 13.973 1.00 88.94 105 ALA A CA 1
ATOM 867 C C . ALA A 1 105 ? -6.023 6.359 15.175 1.00 88.94 105 ALA A C 1
ATOM 869 O O . ALA A 1 105 ? -5.303 5.370 15.317 1.00 88.94 105 ALA A O 1
ATOM 870 N N . GLU A 1 106 ? -7.023 6.638 16.013 1.00 89.06 106 GLU A N 1
ATOM 871 C CA . GLU A 1 106 ? -7.379 5.773 17.135 1.00 89.06 106 GLU A CA 1
ATOM 872 C C . GLU A 1 106 ? -8.049 4.486 16.646 1.00 89.06 106 GLU A C 1
ATOM 874 O O . GLU A 1 106 ? -7.713 3.416 17.149 1.00 89.06 106 GLU A O 1
ATOM 879 N N . VAL A 1 107 ? -8.895 4.549 15.611 1.00 90.62 107 VAL A N 1
ATOM 880 C CA . VAL A 1 107 ? -9.471 3.346 14.982 1.00 90.62 107 VAL A CA 1
ATOM 881 C C . VAL A 1 107 ? -8.365 2.371 14.565 1.00 90.62 107 VAL A C 1
ATOM 883 O O . VAL A 1 107 ? -8.401 1.205 14.955 1.00 90.62 107 VAL A O 1
ATOM 886 N N . TYR A 1 108 ? -7.323 2.843 13.870 1.00 88.50 108 TYR A N 1
ATOM 887 C CA . TYR A 1 108 ? -6.190 1.992 13.483 1.00 88.50 108 TYR A CA 1
ATOM 888 C C . TYR A 1 108 ? -5.413 1.427 14.679 1.00 88.50 108 TYR A C 1
ATOM 890 O O . TYR A 1 108 ? -4.968 0.278 14.641 1.00 88.50 108 TYR A O 1
ATOM 898 N N . LEU A 1 109 ? -5.264 2.204 15.755 1.00 88.62 109 LEU A N 1
ATOM 899 C CA . LEU A 1 109 ? -4.654 1.714 16.990 1.00 88.62 109 LEU A CA 1
ATOM 900 C C . LEU A 1 109 ? -5.486 0.577 17.601 1.00 88.62 109 LEU A C 1
ATOM 902 O O . LEU A 1 109 ? -4.918 -0.442 17.997 1.00 88.62 109 LEU A O 1
ATOM 906 N N . ARG A 1 110 ? -6.816 0.723 17.653 1.00 89.06 110 ARG A N 1
ATOM 907 C CA . ARG A 1 110 ? -7.720 -0.317 18.169 1.00 89.06 110 ARG A CA 1
ATOM 908 C C . ARG A 1 110 ? -7.712 -1.568 17.298 1.00 89.06 110 ARG A C 1
ATOM 910 O O . ARG A 1 110 ? -7.659 -2.666 17.845 1.00 89.06 110 ARG A O 1
ATOM 917 N N . MET A 1 111 ? -7.675 -1.414 15.974 1.00 91.00 111 MET A N 1
ATOM 918 C CA . MET A 1 111 ? -7.546 -2.535 15.030 1.00 91.00 111 MET A CA 1
ATOM 919 C C . MET A 1 111 ? -6.302 -3.367 15.331 1.00 91.00 111 MET A C 1
ATOM 921 O O . MET A 1 111 ? -6.382 -4.581 15.498 1.00 91.00 111 MET A O 1
ATOM 925 N N . TYR A 1 112 ? -5.164 -2.703 15.515 1.00 87.31 112 TYR A N 1
ATOM 926 C CA . TYR A 1 112 ? -3.929 -3.387 15.871 1.00 87.31 112 TYR A CA 1
ATOM 927 C C . TYR A 1 112 ? -3.957 -4.028 17.256 1.00 87.31 112 TYR A C 1
ATOM 929 O O . TYR A 1 112 ? -3.428 -5.125 17.444 1.00 87.31 112 TYR A O 1
ATOM 937 N N . GLN A 1 113 ? -4.543 -3.358 18.249 1.00 88.75 113 GLN A N 1
ATOM 938 C CA . GLN A 1 113 ? -4.702 -3.936 19.583 1.00 88.75 113 GLN A CA 1
ATOM 939 C C . GLN A 1 113 ? -5.539 -5.219 19.529 1.00 88.75 113 GLN A C 1
ATOM 941 O O . GLN A 1 113 ? -5.158 -6.199 20.165 1.00 88.75 113 GLN A O 1
ATOM 946 N N . LEU A 1 114 ? -6.616 -5.239 18.737 1.00 88.12 114 LEU A N 1
ATOM 947 C CA . LEU A 1 114 ? -7.455 -6.422 18.544 1.00 88.12 114 LEU A CA 1
ATOM 948 C C . LEU A 1 114 ? -6.671 -7.573 17.902 1.00 88.12 114 LEU A C 1
ATOM 950 O O . LEU A 1 114 ? -6.615 -8.659 18.470 1.00 88.12 114 LEU A O 1
ATOM 954 N N . GLU A 1 115 ? -5.990 -7.332 16.784 1.00 85.12 115 GLU A N 1
ATOM 955 C CA . GLU A 1 115 ? -5.230 -8.388 16.098 1.00 85.12 115 GLU A CA 1
ATOM 956 C C . GLU A 1 115 ? -4.009 -8.884 16.874 1.00 85.12 115 GLU A C 1
ATOM 958 O O . GLU A 1 115 ? -3.626 -10.047 16.761 1.00 85.12 115 GLU A O 1
ATOM 963 N N . SER A 1 116 ? -3.378 -8.012 17.663 1.00 85.31 116 SER A N 1
ATOM 964 C CA . SER A 1 116 ? -2.247 -8.394 18.515 1.00 85.31 116 SER A CA 1
ATOM 965 C C . SER A 1 116 ? -2.672 -9.063 19.826 1.00 85.31 116 SER A C 1
ATOM 967 O O . SER A 1 116 ? -1.801 -9.409 20.626 1.00 85.31 116 SER A O 1
ATOM 969 N N . GLY A 1 117 ? -3.980 -9.231 20.067 1.00 84.31 117 GLY A N 1
ATOM 970 C CA . GLY A 1 117 ? -4.520 -9.798 21.306 1.00 84.31 117 GLY A CA 1
ATOM 971 C C . GLY A 1 117 ? -4.310 -8.903 22.533 1.00 84.31 117 GLY A C 1
ATOM 972 O O . GLY A 1 117 ? -4.330 -9.380 23.663 1.00 84.31 117 GLY A O 1
ATOM 973 N N . LYS A 1 118 ? -4.069 -7.604 22.322 1.00 85.00 118 LYS A N 1
ATOM 974 C CA . LYS A 1 118 ? -3.788 -6.594 23.357 1.00 85.00 118 LYS A CA 1
ATOM 975 C C . LYS A 1 118 ? -4.937 -5.608 23.539 1.00 85.00 118 LYS A C 1
ATOM 977 O O . LYS A 1 118 ? -4.721 -4.509 24.054 1.00 85.00 118 LYS A O 1
ATOM 982 N N . LEU A 1 119 ? -6.137 -5.954 23.074 1.00 81.94 119 LEU A N 1
ATOM 983 C CA . LEU A 1 119 ? -7.294 -5.096 23.263 1.00 81.94 119 LEU A CA 1
ATOM 984 C C . LEU A 1 119 ? -7.565 -4.966 24.770 1.00 81.94 119 LEU A C 1
ATOM 986 O O . LEU A 1 119 ? -7.669 -5.991 25.450 1.00 81.94 119 LEU A O 1
ATOM 990 N N . PRO A 1 120 ? -7.628 -3.736 25.316 1.00 75.88 120 PRO A N 1
ATOM 991 C CA . PRO A 1 120 ? -7.947 -3.540 26.723 1.00 75.88 120 PRO A CA 1
ATOM 992 C C . PRO A 1 120 ? -9.265 -4.236 27.059 1.00 75.88 120 PRO A C 1
ATOM 994 O O . PRO A 1 120 ? -10.154 -4.303 26.217 1.00 75.88 120 PRO A O 1
ATOM 997 N N . ARG A 1 121 ? -9.425 -4.738 28.286 1.00 68.00 121 ARG A N 1
ATOM 998 C CA . ARG A 1 121 ? -10.739 -5.217 28.730 1.00 68.00 121 ARG A CA 1
ATOM 999 C C . ARG A 1 121 ? -11.706 -4.038 28.721 1.00 68.00 121 ARG A C 1
ATOM 1001 O O . ARG A 1 121 ? -11.401 -2.994 29.296 1.00 68.00 121 ARG A O 1
ATOM 1008 N N . SER A 1 122 ? -12.857 -4.207 28.077 1.00 60.41 122 SER A N 1
ATOM 1009 C CA . SER A 1 122 ? -13.904 -3.198 28.173 1.00 60.41 122 SER A CA 1
ATOM 1010 C C . SER A 1 122 ? -14.375 -3.120 29.628 1.00 60.41 122 SER A C 1
ATOM 1012 O O . SER A 1 122 ? -14.736 -4.157 30.190 1.00 60.41 122 SER A O 1
ATOM 1014 N N . PRO A 1 123 ? -14.416 -1.931 30.252 1.00 55.09 123 PRO A N 1
ATOM 1015 C CA . PRO A 1 123 ? -14.951 -1.788 31.602 1.00 55.09 123 PRO A CA 1
ATOM 1016 C C . PRO A 1 123 ? -16.464 -2.054 31.665 1.00 55.09 123 PRO A C 1
ATOM 1018 O O . PRO A 1 123 ? -16.993 -2.270 32.750 1.00 55.09 123 PRO A O 1
ATOM 1021 N N . SER A 1 124 ? -17.170 -2.059 30.526 1.00 55.97 124 SER A N 1
ATOM 1022 C CA . SER A 1 124 ? -18.625 -2.249 30.470 1.00 55.97 124 SER A CA 1
ATOM 1023 C C . SER A 1 124 ? -19.085 -3.711 30.431 1.00 55.97 124 SER A C 1
ATOM 1025 O O . SER A 1 124 ? -20.279 -3.955 30.575 1.00 55.97 124 SER A O 1
ATOM 1027 N N . PHE A 1 125 ? -18.174 -4.683 30.295 1.00 51.19 125 PHE A N 1
ATOM 1028 C CA . PHE A 1 125 ? -18.509 -6.113 30.322 1.00 51.19 125 PHE A CA 1
ATOM 1029 C C . PHE A 1 125 ? -17.505 -6.907 31.172 1.00 51.19 125 PHE A C 1
ATOM 1031 O O . PHE A 1 125 ? -16.491 -7.382 30.651 1.00 51.19 125 PHE A O 1
ATOM 1038 N N . PRO A 1 126 ? -17.766 -7.095 32.479 1.00 43.38 126 PRO A N 1
ATOM 1039 C CA . PRO A 1 126 ? -17.035 -8.065 33.279 1.00 43.38 126 PRO A CA 1
ATOM 1040 C C . PRO A 1 126 ? -17.492 -9.474 32.877 1.00 43.38 126 PRO A C 1
ATOM 1042 O O . PRO A 1 126 ? -18.454 -10.010 33.417 1.00 43.38 126 PRO A O 1
ATOM 1045 N N . LEU A 1 127 ? -16.829 -10.074 31.886 1.00 48.47 127 LEU A N 1
ATOM 1046 C CA . LEU A 1 127 ? -16.980 -11.504 31.622 1.00 48.47 127 LEU A CA 1
ATOM 1047 C C . LEU A 1 127 ? -16.147 -12.291 32.636 1.00 48.47 127 LEU A C 1
ATOM 1049 O O . LEU A 1 127 ? -14.964 -11.999 32.839 1.00 48.47 127 LEU A O 1
ATOM 1053 N N . VAL A 1 128 ? -16.808 -13.265 33.266 1.00 44.72 128 VAL A N 1
ATOM 1054 C CA . VAL A 1 128 ? -16.247 -14.231 34.216 1.00 44.72 128 VAL A CA 1
ATOM 1055 C C . VAL A 1 128 ? -14.968 -14.831 33.636 1.00 44.72 128 VAL A C 1
ATOM 1057 O O . VAL A 1 128 ? -14.906 -15.206 32.466 1.00 44.72 128 VAL A O 1
ATOM 1060 N N . SER A 1 129 ? -13.923 -14.837 34.457 1.00 43.59 129 SER A N 1
ATOM 1061 C CA . SER A 1 129 ? -12.595 -15.322 34.115 1.00 43.59 129 SER A CA 1
ATOM 1062 C C . SER A 1 129 ? -12.627 -16.803 33.756 1.00 43.59 129 SER A C 1
ATOM 1064 O O . SER A 1 129 ? -12.680 -17.631 34.655 1.00 43.59 129 SER A O 1
ATOM 1066 N N . ASP A 1 130 ? -12.482 -17.127 32.474 1.00 38.47 130 ASP A N 1
ATOM 1067 C CA . ASP A 1 130 ? -11.902 -18.402 32.067 1.00 38.47 130 ASP A CA 1
ATOM 1068 C C . ASP A 1 130 ? -10.577 -18.142 31.355 1.00 38.47 130 ASP A C 1
ATOM 1070 O O . ASP A 1 130 ? -10.492 -17.576 30.261 1.00 38.47 130 ASP A O 1
ATOM 1074 N N . HIS A 1 131 ? -9.507 -18.513 32.052 1.00 44.19 131 HIS A N 1
ATOM 1075 C CA . HIS A 1 131 ? -8.151 -18.512 31.542 1.00 44.19 131 HIS A CA 1
ATOM 1076 C C . HIS A 1 131 ? -8.029 -19.565 30.440 1.00 44.19 131 HIS A C 1
ATOM 1078 O O . HIS A 1 131 ? -7.800 -20.739 30.708 1.00 44.19 131 HIS A O 1
ATOM 1084 N N . SER A 1 132 ? -8.107 -19.139 29.185 1.00 36.78 132 SER A N 1
ATOM 1085 C CA . SER A 1 132 ? -7.536 -19.895 28.074 1.00 36.78 132 SER A CA 1
ATOM 1086 C C . SER A 1 132 ? -6.643 -18.966 27.260 1.00 36.78 132 SER A C 1
ATOM 1088 O O . SER A 1 132 ? -7.081 -18.158 26.445 1.00 36.78 132 SER A O 1
ATOM 1090 N N . HIS A 1 133 ? -5.340 -19.059 27.534 1.00 39.34 133 HIS A N 1
ATOM 1091 C CA . HIS A 1 133 ? -4.291 -18.549 26.660 1.00 39.34 133 HIS A CA 1
ATOM 1092 C C . HIS A 1 133 ? -4.328 -19.348 25.353 1.00 39.34 133 HIS A C 1
ATOM 1094 O O . HIS A 1 133 ? -3.570 -20.294 25.164 1.00 39.34 133 HIS A O 1
ATOM 1100 N N . LEU A 1 134 ? -5.217 -18.972 24.440 1.00 33.56 134 LEU A N 1
ATOM 1101 C CA . LEU A 1 134 ? -5.081 -19.333 23.039 1.00 33.56 134 LEU A CA 1
ATOM 1102 C C . LEU A 1 134 ? -4.256 -18.229 22.389 1.00 33.56 134 LEU A C 1
ATOM 1104 O O . LEU A 1 134 ? -4.770 -17.192 21.975 1.00 33.56 134 LEU A O 1
ATOM 1108 N N . THR A 1 135 ? -2.941 -18.440 22.336 1.00 39.16 135 THR A N 1
ATOM 1109 C CA . THR A 1 135 ? -2.065 -17.691 21.436 1.00 39.16 135 THR A CA 1
ATOM 1110 C C . THR A 1 135 ? -2.465 -18.059 20.014 1.00 39.16 135 THR A C 1
ATOM 1112 O O . THR A 1 135 ? -1.936 -18.999 19.420 1.00 39.16 135 THR A O 1
ATOM 1115 N N . PHE A 1 136 ? -3.463 -17.354 19.486 1.00 37.19 136 PHE A N 1
ATOM 1116 C CA . PHE A 1 136 ? -3.782 -17.387 18.074 1.00 37.19 136 PHE A CA 1
ATOM 1117 C C . PHE A 1 136 ? -2.561 -16.804 17.363 1.00 37.19 136 PHE A C 1
ATOM 1119 O O . PHE A 1 136 ? -2.297 -15.603 17.436 1.00 37.19 136 PHE A O 1
ATOM 1126 N N . ASN A 1 137 ? -1.758 -17.683 16.762 1.00 38.62 137 ASN A N 1
ATOM 1127 C CA . ASN A 1 137 ? -0.632 -17.326 15.910 1.00 38.62 137 ASN A CA 1
ATOM 1128 C C . ASN A 1 137 ? -1.181 -16.649 14.645 1.00 38.62 137 ASN A C 1
ATOM 1130 O O . ASN A 1 137 ? -1.178 -17.228 13.562 1.00 38.62 137 ASN A O 1
ATOM 1134 N N . SER A 1 138 ? -1.699 -15.428 14.789 1.00 39.44 138 SER A N 1
ATOM 1135 C CA . SER A 1 138 ? -2.094 -14.597 13.665 1.00 39.44 138 SER A CA 1
ATOM 1136 C C . SER A 1 138 ? -0.825 -14.029 13.058 1.00 39.44 138 SER A C 1
ATOM 1138 O O . SER A 1 138 ? -0.128 -13.198 13.647 1.00 39.44 138 SER A O 1
ATOM 1140 N N . THR A 1 139 ? -0.493 -14.544 11.884 1.00 46.25 139 THR A N 1
ATOM 1141 C CA . THR A 1 139 ? 0.522 -14.012 10.979 1.00 46.25 139 THR A CA 1
ATOM 1142 C C . THR A 1 139 ? 0.515 -12.474 10.969 1.00 46.25 139 THR A C 1
ATOM 1144 O O . THR A 1 139 ? -0.553 -11.874 10.841 1.00 46.25 139 THR A O 1
ATOM 1147 N N . PRO A 1 140 ? 1.682 -11.809 11.070 1.00 47.69 140 PRO A N 1
ATOM 1148 C CA . PRO A 1 140 ? 1.810 -10.377 11.347 1.00 47.69 140 PRO A CA 1
ATOM 1149 C C . PRO A 1 140 ? 1.543 -9.501 10.113 1.00 47.69 140 PRO A C 1
ATOM 1151 O O . PRO A 1 140 ? 2.318 -8.599 9.799 1.00 47.69 140 PRO A O 1
ATOM 1154 N N . PHE A 1 141 ? 0.461 -9.746 9.383 1.00 47.75 141 PHE A N 1
ATOM 1155 C CA . PHE A 1 141 ? 0.210 -9.038 8.135 1.00 47.75 141 PHE A CA 1
ATOM 1156 C C . PHE A 1 141 ? -0.194 -7.568 8.331 1.00 47.75 141 PHE A C 1
ATOM 1158 O O . PHE A 1 141 ? 0.095 -6.753 7.458 1.00 47.75 141 PHE A O 1
ATOM 1165 N N . LEU A 1 142 ? -0.762 -7.188 9.483 1.00 48.19 142 LEU A N 1
ATOM 1166 C CA . LEU A 1 142 ? -1.111 -5.789 9.778 1.00 48.19 142 LEU A CA 1
ATOM 1167 C C . LEU A 1 142 ? -0.036 -5.002 10.547 1.00 48.19 142 LEU A C 1
ATOM 1169 O O . LEU A 1 142 ? -0.121 -3.773 10.630 1.00 48.19 142 LEU A O 1
ATOM 1173 N N . ARG A 1 143 ? 1.036 -5.661 11.029 1.00 51.81 143 ARG A N 1
ATOM 1174 C CA . ARG A 1 143 ? 2.235 -4.949 11.535 1.00 51.81 143 ARG A CA 1
ATOM 1175 C C . ARG A 1 143 ? 2.809 -4.012 10.471 1.00 51.81 143 ARG A C 1
ATOM 1177 O O . ARG A 1 143 ? 3.348 -2.955 10.783 1.00 51.81 143 ARG A O 1
ATOM 1184 N N . ILE A 1 144 ? 2.653 -4.402 9.214 1.00 51.75 144 ILE A N 1
ATOM 1185 C CA . ILE A 1 144 ? 3.118 -3.673 8.043 1.00 51.75 144 ILE A CA 1
ATOM 1186 C C . ILE A 1 144 ? 2.201 -2.471 7.739 1.00 51.75 144 ILE A C 1
ATOM 1188 O O . ILE A 1 144 ? 2.682 -1.379 7.427 1.00 51.75 144 ILE A O 1
ATOM 1192 N N . THR A 1 145 ? 0.884 -2.628 7.893 1.00 50.91 145 THR A N 1
ATOM 1193 C CA . THR A 1 145 ? -0.118 -1.588 7.596 1.00 50.91 145 THR A CA 1
ATOM 1194 C C . THR A 1 145 ? -0.074 -0.423 8.591 1.00 50.91 145 THR A C 1
ATOM 1196 O O . THR A 1 145 ? -0.295 0.724 8.211 1.00 50.91 145 THR A O 1
ATOM 1199 N N . LEU A 1 146 ? 0.301 -0.667 9.850 1.00 49.31 146 LEU A N 1
ATOM 1200 C CA . LEU A 1 146 ? 0.587 0.410 10.810 1.00 49.31 146 LEU A CA 1
ATOM 1201 C C . LEU A 1 146 ? 1.876 1.174 10.493 1.00 49.31 146 LEU A C 1
ATOM 1203 O O . LEU A 1 146 ? 1.948 2.386 10.711 1.00 49.31 146 LEU A O 1
ATOM 1207 N N . CYS A 1 147 ? 2.876 0.484 9.938 1.00 49.12 147 CYS A N 1
ATOM 1208 C CA . CYS A 1 147 ? 4.099 1.117 9.453 1.00 49.12 147 CYS A CA 1
ATOM 1209 C C . CYS A 1 147 ? 3.794 2.120 8.329 1.00 49.12 147 CYS A C 1
ATOM 1211 O O . CYS A 1 147 ? 4.388 3.194 8.313 1.00 49.12 147 CYS A O 1
ATOM 1213 N N . LEU A 1 148 ? 2.813 1.844 7.454 1.00 48.09 148 LEU A N 1
ATOM 1214 C CA . LEU A 1 148 ? 2.341 2.820 6.460 1.00 48.09 148 LEU A CA 1
ATOM 1215 C C . LEU A 1 148 ? 1.866 4.122 7.112 1.00 48.09 148 LEU A C 1
ATOM 1217 O O . LEU A 1 148 ? 2.306 5.182 6.686 1.00 48.09 148 LEU A O 1
ATOM 1221 N N . LEU A 1 149 ? 1.015 4.073 8.139 1.00 52.97 149 LEU A N 1
ATOM 1222 C CA . LEU A 1 149 ? 0.481 5.282 8.784 1.00 52.97 149 LEU A CA 1
ATOM 1223 C C . LEU A 1 149 ? 1.555 6.078 9.532 1.00 52.97 149 LEU A C 1
ATOM 1225 O O . LEU A 1 149 ? 1.646 7.296 9.370 1.00 52.97 149 LEU A O 1
ATOM 1229 N N . MET A 1 150 ? 2.423 5.388 10.275 1.00 43.56 150 MET A N 1
ATOM 1230 C CA . MET A 1 150 ? 3.520 6.020 11.016 1.00 43.56 150 MET A CA 1
ATOM 1231 C C . MET A 1 150 ? 4.598 6.599 10.080 1.00 43.56 150 MET A C 1
ATOM 1233 O O . MET A 1 150 ? 5.113 7.695 10.321 1.00 43.56 150 MET A O 1
ATOM 1237 N N . CYS A 1 151 ? 4.923 5.916 8.975 1.00 43.78 151 CYS A N 1
ATOM 1238 C CA . CYS A 1 151 ? 5.896 6.409 7.996 1.00 43.78 151 CYS A CA 1
ATOM 1239 C C . CYS A 1 151 ? 5.319 7.477 7.053 1.00 43.78 151 CYS A C 1
ATOM 1241 O O . CYS A 1 151 ? 6.053 8.408 6.709 1.00 43.78 151 CYS A O 1
ATOM 1243 N N . LEU A 1 152 ? 4.033 7.408 6.677 1.00 48.06 152 LEU A N 1
ATOM 1244 C CA . LEU A 1 152 ? 3.344 8.469 5.924 1.00 48.06 152 LEU A CA 1
ATOM 1245 C C . LEU A 1 152 ? 3.317 9.770 6.731 1.00 48.06 152 LEU A C 1
ATOM 1247 O O . LEU A 1 152 ? 3.688 10.810 6.191 1.00 48.06 152 LEU A O 1
ATOM 1251 N N . GLN A 1 153 ? 2.997 9.724 8.029 1.00 40.31 153 GLN A N 1
ATOM 1252 C CA . GLN A 1 153 ? 3.002 10.932 8.863 1.00 40.31 153 GLN A CA 1
ATOM 1253 C C . GLN A 1 153 ? 4.412 11.511 9.086 1.00 40.31 153 GLN A C 1
ATOM 1255 O O . GLN A 1 153 ? 4.558 12.731 9.108 1.00 40.31 153 GLN A O 1
ATOM 1260 N N . ARG A 1 154 ? 5.470 10.687 9.180 1.00 39.91 154 ARG A N 1
ATOM 1261 C CA . ARG A 1 154 ? 6.847 11.196 9.378 1.00 39.91 154 ARG A CA 1
ATOM 1262 C C . ARG A 1 154 ? 7.574 11.639 8.101 1.00 39.91 154 ARG A C 1
ATOM 1264 O O . ARG A 1 154 ? 8.371 12.569 8.179 1.00 39.91 154 ARG A O 1
ATOM 1271 N N . ARG A 1 155 ? 7.333 11.032 6.928 1.00 39.75 155 ARG A N 1
ATOM 1272 C CA . ARG A 1 155 ? 8.017 11.436 5.673 1.00 39.75 155 ARG A CA 1
ATOM 1273 C C . ARG A 1 155 ? 7.291 12.519 4.877 1.00 39.75 155 ARG A C 1
ATOM 1275 O O . ARG A 1 155 ? 7.967 13.264 4.171 1.00 39.75 155 ARG A O 1
ATOM 1282 N N . VAL A 1 156 ? 5.967 12.661 5.003 1.00 42.72 156 VAL A N 1
ATOM 1283 C CA . VAL A 1 156 ? 5.253 13.817 4.420 1.00 42.72 156 VAL A CA 1
ATOM 1284 C C . VAL A 1 156 ? 5.730 15.123 5.071 1.00 42.72 156 VAL A C 1
ATOM 1286 O O . VAL A 1 156 ? 5.905 16.119 4.379 1.00 42.72 156 VAL A O 1
ATOM 1289 N N . TRP A 1 157 ? 6.078 15.099 6.362 1.00 31.47 157 TRP A N 1
ATOM 1290 C CA . TRP A 1 157 ? 6.621 16.272 7.054 1.00 31.47 157 TRP A CA 1
ATOM 1291 C C . TRP A 1 157 ? 8.030 16.680 6.581 1.00 31.47 157 TRP A C 1
ATOM 1293 O O . TRP A 1 157 ? 8.351 17.863 6.564 1.00 31.47 157 TRP A O 1
ATOM 1303 N N . ILE A 1 158 ? 8.859 15.727 6.132 1.00 40.38 158 ILE A N 1
ATOM 1304 C CA . ILE A 1 158 ? 10.225 16.010 5.648 1.00 40.38 158 ILE A CA 1
ATOM 1305 C C . ILE A 1 158 ? 10.222 16.559 4.210 1.00 40.38 158 ILE A C 1
ATOM 1307 O O . ILE A 1 158 ? 11.042 17.413 3.893 1.00 40.38 158 ILE A O 1
ATOM 1311 N N . ASN A 1 159 ? 9.287 16.133 3.351 1.00 37.53 159 ASN A N 1
ATOM 1312 C CA . ASN A 1 159 ? 9.237 16.571 1.944 1.00 37.53 159 ASN A CA 1
ATOM 1313 C C . ASN A 1 159 ? 8.331 17.786 1.667 1.00 37.53 159 ASN A C 1
ATOM 1315 O O . ASN A 1 159 ? 8.395 18.340 0.575 1.00 37.53 159 ASN A O 1
ATOM 1319 N N . CYS A 1 160 ? 7.513 18.235 2.624 1.00 33.03 160 CYS A N 1
ATOM 1320 C CA . CYS A 1 160 ? 6.698 19.450 2.471 1.00 33.03 160 CYS A CA 1
ATOM 1321 C C . CYS A 1 160 ? 7.392 20.738 2.952 1.00 33.03 160 CYS A C 1
ATOM 1323 O O . CYS A 1 160 ? 6.757 21.786 2.967 1.00 33.03 160 CYS A O 1
ATOM 1325 N N . ARG A 1 161 ? 8.680 20.693 3.330 1.00 31.89 161 ARG A N 1
ATOM 1326 C CA . ARG A 1 161 ? 9.455 21.886 3.732 1.00 31.89 161 ARG A CA 1
ATOM 1327 C C . ARG A 1 161 ? 10.377 22.439 2.638 1.00 31.89 161 ARG A C 1
ATOM 1329 O O . ARG A 1 161 ? 11.224 23.277 2.925 1.00 31.89 161 ARG A O 1
ATOM 1336 N N . SER A 1 162 ? 10.217 21.969 1.402 1.00 41.06 162 SER A N 1
ATOM 1337 C CA . SER A 1 162 ? 10.953 22.439 0.222 1.00 41.06 162 SER A CA 1
ATOM 1338 C C . SER A 1 162 ? 10.005 22.749 -0.943 1.00 41.06 162 SER A C 1
ATOM 1340 O O . SER A 1 162 ? 10.147 22.217 -2.045 1.00 41.06 162 SER A O 1
ATOM 1342 N N . SER A 1 163 ? 8.992 23.568 -0.679 1.00 36.59 163 SER A N 1
ATOM 1343 C CA . SER A 1 163 ? 8.323 24.406 -1.679 1.00 36.59 163 SER A CA 1
ATOM 1344 C C . SER A 1 163 ? 8.236 25.816 -1.130 1.00 36.59 163 SER A C 1
ATOM 1346 O O . SER A 1 163 ? 8.035 25.932 0.100 1.00 36.59 163 SER A O 1
#